Protein AF-A0A967X217-F1 (afdb_monomer_lite)

pLDDT: mean 84.31, std 22.35, range [29.98, 98.12]

Radius of gyration: 24.25 Å; chains: 1; bounding box: 59×50×75 Å

Structure (mmCIF, N/CA/C/O backbone):
data_AF-A0A967X217-F1
#
_entry.id   AF-A0A967X217-F1
#
loop_
_atom_site.group_PDB
_atom_site.id
_atom_site.type_symbol
_atom_site.label_atom_id
_atom_site.label_alt_id
_atom_site.label_comp_id
_atom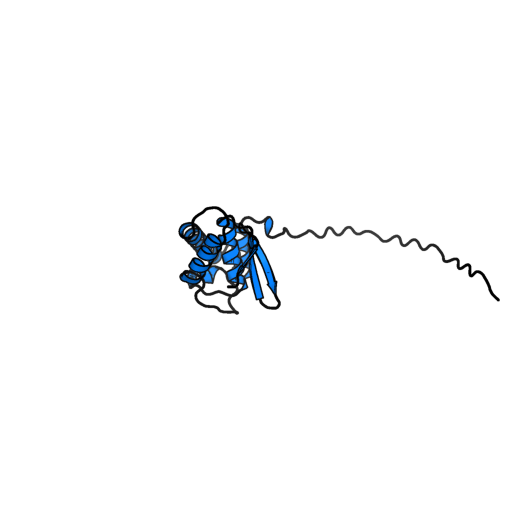_site.label_asym_id
_atom_site.label_entity_id
_atom_site.label_seq_id
_atom_site.pdbx_PDB_ins_code
_atom_site.Cartn_x
_atom_site.Cartn_y
_atom_site.Cartn_z
_atom_site.occupancy
_atom_site.B_iso_or_equiv
_atom_site.auth_seq_id
_atom_site.auth_comp_id
_atom_site.auth_asym_id
_atom_site.auth_atom_id
_atom_site.pdbx_PDB_model_num
ATOM 1 N N . MET A 1 1 ? 34.736 -37.671 60.435 1.00 29.98 1 MET A N 1
ATOM 2 C CA . MET A 1 1 ? 34.176 -37.564 59.064 1.00 29.98 1 MET A CA 1
ATOM 3 C C . MET A 1 1 ? 33.868 -36.092 58.768 1.00 29.98 1 MET A C 1
ATOM 5 O O . MET A 1 1 ? 33.689 -35.357 59.728 1.00 29.98 1 MET A O 1
ATOM 9 N N . PRO A 1 2 ? 34.016 -35.609 57.522 1.00 42.62 2 PRO A N 1
ATOM 10 C CA . PRO A 1 2 ? 35.220 -34.872 57.134 1.00 42.62 2 PRO A CA 1
ATOM 11 C C . PRO A 1 2 ? 35.011 -33.397 56.731 1.00 42.62 2 PRO A C 1
ATOM 13 O O . PRO A 1 2 ? 33.983 -33.007 56.201 1.00 42.62 2 PRO A O 1
ATOM 16 N N . ARG A 1 3 ? 36.091 -32.634 56.951 1.00 35.38 3 ARG A N 1
ATOM 17 C CA . ARG A 1 3 ? 36.774 -31.698 56.034 1.00 35.38 3 ARG A CA 1
ATOM 18 C C . ARG A 1 3 ? 35.948 -30.614 55.328 1.00 35.38 3 ARG A C 1
ATOM 20 O O . ARG A 1 3 ? 35.366 -30.817 54.271 1.00 35.38 3 ARG A O 1
ATOM 27 N N . ARG A 1 4 ? 36.135 -29.396 55.852 1.00 41.19 4 ARG A N 1
ATOM 28 C CA . ARG A 1 4 ? 36.172 -28.137 55.096 1.00 41.19 4 ARG A CA 1
ATOM 29 C C . ARG A 1 4 ? 37.032 -28.322 53.841 1.00 41.19 4 ARG A C 1
ATOM 31 O O . ARG A 1 4 ? 38.214 -28.642 53.959 1.00 41.19 4 ARG A O 1
ATOM 38 N N . CYS A 1 5 ? 36.441 -28.121 52.669 1.00 34.50 5 CYS A N 1
ATOM 39 C CA . CYS A 1 5 ? 37.175 -28.012 51.418 1.00 34.50 5 CYS A CA 1
ATOM 40 C C . CYS A 1 5 ? 37.395 -26.522 51.142 1.00 34.50 5 CYS A C 1
ATOM 42 O O . CYS A 1 5 ? 36.463 -25.795 50.810 1.00 34.50 5 CYS A O 1
ATOM 44 N N . VAL A 1 6 ? 38.627 -26.072 51.372 1.00 41.53 6 VAL A N 1
ATOM 45 C CA . VAL A 1 6 ? 39.167 -24.839 50.802 1.00 41.53 6 VAL A CA 1
ATOM 46 C C . VAL A 1 6 ? 39.629 -25.209 49.400 1.00 41.53 6 VAL A C 1
ATOM 48 O O . VAL A 1 6 ? 40.479 -26.087 49.263 1.00 41.53 6 VAL A O 1
ATOM 51 N N . ILE A 1 7 ? 39.087 -24.553 48.377 1.00 34.50 7 ILE A N 1
ATOM 52 C CA . ILE A 1 7 ? 39.683 -24.552 47.043 1.00 34.50 7 ILE A CA 1
ATOM 53 C C . ILE A 1 7 ? 39.916 -23.099 46.644 1.00 34.50 7 ILE A C 1
ATOM 55 O O . ILE A 1 7 ? 39.000 -22.289 46.537 1.00 34.50 7 ILE A O 1
ATOM 59 N N . LEU A 1 8 ? 41.202 -22.812 46.493 1.00 37.53 8 LEU A N 1
ATOM 60 C CA . LEU A 1 8 ? 41.822 -21.598 46.001 1.00 37.53 8 LEU A CA 1
ATOM 61 C C . LEU A 1 8 ? 41.921 -21.762 44.479 1.00 37.53 8 LEU A C 1
ATOM 63 O O . LEU A 1 8 ? 42.590 -22.696 44.041 1.00 37.53 8 LEU A O 1
ATOM 67 N N . ILE A 1 9 ? 41.281 -20.909 43.671 1.00 34.28 9 ILE A N 1
ATOM 68 C CA . ILE A 1 9 ? 41.579 -20.839 42.230 1.00 34.28 9 ILE A CA 1
ATOM 69 C C . ILE A 1 9 ? 41.739 -19.382 41.797 1.00 34.28 9 ILE A C 1
ATOM 71 O O . ILE A 1 9 ? 40.792 -18.606 41.734 1.00 34.28 9 ILE A O 1
ATOM 75 N N . ALA A 1 10 ? 43.017 -19.084 41.573 1.00 32.59 10 ALA A N 1
ATOM 76 C CA . ALA A 1 10 ? 43.654 -18.155 40.653 1.00 32.59 10 ALA A CA 1
ATOM 77 C C . ALA A 1 10 ? 42.787 -17.143 39.884 1.00 32.59 10 ALA A C 1
ATOM 79 O O . ALA A 1 10 ? 41.963 -17.484 39.038 1.00 32.59 10 ALA A O 1
ATOM 80 N N . SER A 1 11 ? 43.153 -15.878 40.081 1.00 38.25 11 SER A N 1
ATOM 81 C CA . SER A 1 11 ? 42.964 -14.778 39.145 1.00 38.25 11 SER A CA 1
ATOM 82 C C . SER A 1 11 ? 43.492 -15.135 37.751 1.00 38.25 11 SER A C 1
ATOM 84 O O . SER A 1 11 ? 44.675 -15.441 37.598 1.00 38.25 11 SER A O 1
ATOM 86 N N . LEU A 1 12 ? 42.651 -14.993 36.727 1.00 35.88 12 LEU A N 1
ATOM 87 C CA . LEU A 1 12 ? 43.102 -14.790 35.354 1.00 35.88 12 LEU A CA 1
ATOM 88 C C . LEU A 1 12 ? 42.441 -13.514 34.828 1.00 35.88 12 LEU A C 1
ATOM 90 O O . LEU A 1 12 ? 41.236 -13.461 34.592 1.00 35.88 12 LEU A O 1
ATOM 94 N N . ILE A 1 13 ? 43.246 -12.463 34.703 1.00 40.16 13 ILE A N 1
ATOM 95 C CA . ILE A 1 13 ? 42.869 -11.219 34.042 1.00 40.16 13 ILE A CA 1
ATOM 96 C C . ILE A 1 13 ? 42.879 -11.513 32.541 1.00 40.16 13 ILE A C 1
ATOM 98 O O . ILE A 1 13 ? 43.944 -11.653 31.944 1.00 40.16 13 ILE A O 1
ATOM 102 N N . VAL A 1 14 ? 41.702 -11.609 31.929 1.00 41.09 14 VAL A N 1
ATOM 103 C CA . VAL A 1 14 ? 41.573 -11.532 30.472 1.00 41.09 14 VAL A CA 1
ATOM 104 C C . VAL A 1 14 ? 41.383 -10.059 30.127 1.00 41.09 14 VAL A C 1
ATOM 106 O O . VAL A 1 14 ? 40.292 -9.511 30.269 1.00 41.09 14 VAL A O 1
ATOM 109 N N . VAL A 1 15 ? 42.464 -9.402 29.700 1.00 47.31 15 VAL A N 1
ATOM 110 C CA . VAL A 1 15 ? 42.382 -8.111 29.005 1.00 47.31 15 VAL A CA 1
ATOM 111 C C . VAL A 1 15 ? 41.830 -8.398 27.609 1.00 47.31 15 VAL A C 1
ATOM 113 O O . VAL A 1 15 ? 42.570 -8.678 26.670 1.00 47.31 15 VAL A O 1
ATOM 116 N N . GLY A 1 16 ? 40.503 -8.412 27.501 1.00 36.50 16 GLY A N 1
ATOM 117 C CA . GLY A 1 16 ? 39.786 -8.489 26.235 1.00 36.50 16 GLY A CA 1
ATOM 118 C C . GLY A 1 16 ? 39.679 -7.101 25.618 1.00 36.50 16 GLY A C 1
ATOM 119 O O . GLY A 1 16 ? 39.002 -6.227 26.150 1.00 36.50 16 GLY A O 1
ATOM 120 N N . PHE A 1 17 ? 40.377 -6.910 24.505 1.00 38.34 17 PHE A N 1
ATOM 121 C CA . PHE A 1 17 ? 40.345 -5.734 23.642 1.00 38.34 17 PHE A CA 1
ATOM 122 C C . PHE A 1 17 ? 38.889 -5.433 23.222 1.00 38.34 17 PHE A C 1
ATOM 124 O O . PHE A 1 17 ? 38.307 -6.167 22.423 1.00 38.34 17 PHE A O 1
ATOM 131 N N . LEU A 1 18 ? 38.280 -4.373 23.763 1.00 39.66 18 LEU A N 1
ATOM 132 C CA . LEU A 1 18 ? 36.991 -3.865 23.287 1.00 39.66 18 LEU A CA 1
ATOM 133 C C . LEU A 1 18 ? 37.225 -3.137 21.959 1.00 39.66 18 LEU A C 1
ATOM 135 O O . LEU A 1 18 ? 37.435 -1.927 21.918 1.00 39.66 18 LEU A O 1
ATOM 139 N N . ALA A 1 19 ? 37.205 -3.886 20.859 1.00 40.78 19 ALA A N 1
ATOM 140 C CA . ALA A 1 19 ? 36.938 -3.299 19.558 1.00 40.78 19 ALA A CA 1
ATOM 141 C C . ALA A 1 19 ? 35.464 -2.871 19.552 1.00 40.78 19 ALA A C 1
ATOM 143 O O . ALA A 1 19 ? 34.573 -3.685 19.307 1.00 40.78 19 ALA A O 1
ATOM 144 N N . SER A 1 20 ? 35.213 -1.596 19.862 1.00 39.09 20 SER A N 1
ATOM 145 C CA . SER A 1 20 ? 33.939 -0.933 19.580 1.00 39.09 20 SER A CA 1
ATOM 146 C C . SER A 1 20 ? 33.725 -0.933 18.071 1.00 39.09 20 SER A C 1
ATOM 148 O O . SER A 1 20 ? 34.061 0.016 17.369 1.00 39.09 20 SER A O 1
ATOM 150 N N . THR A 1 21 ? 33.181 -2.031 17.561 1.00 39.75 21 THR A N 1
ATOM 151 C CA . THR A 1 21 ? 32.477 -2.015 16.291 1.00 39.75 21 THR A CA 1
ATOM 152 C C . THR A 1 21 ? 31.173 -1.287 16.567 1.00 39.75 21 THR A C 1
ATOM 154 O O . THR A 1 21 ? 30.237 -1.818 17.159 1.00 39.75 21 THR A O 1
ATOM 157 N N . THR A 1 22 ? 31.131 -0.008 16.208 1.00 37.47 22 THR A N 1
ATOM 158 C CA . THR A 1 22 ? 29.860 0.675 16.012 1.00 37.47 22 THR A CA 1
ATOM 159 C C . THR A 1 22 ? 29.156 -0.060 14.879 1.00 37.47 22 THR A C 1
ATOM 161 O O . THR A 1 22 ? 29.425 0.189 13.704 1.00 37.47 22 THR A O 1
ATOM 164 N N . VAL A 1 23 ? 28.296 -1.014 15.230 1.00 39.19 23 VAL A N 1
ATOM 165 C CA . VAL A 1 23 ? 27.229 -1.449 14.338 1.00 39.19 23 VAL A CA 1
ATOM 166 C C . VAL A 1 23 ? 26.429 -0.186 14.057 1.00 39.19 23 VAL A C 1
ATOM 168 O O . VAL A 1 23 ? 25.765 0.349 14.943 1.00 39.19 23 VAL A O 1
ATOM 171 N N . SER A 1 24 ? 26.591 0.357 12.853 1.00 41.03 24 SER A N 1
ATOM 172 C CA . SER A 1 24 ? 25.711 1.399 12.351 1.00 41.03 24 SER A CA 1
ATOM 173 C C . SER A 1 24 ? 24.329 0.764 12.286 1.00 41.03 24 SER A C 1
ATOM 175 O O . SER A 1 24 ? 24.075 -0.096 11.444 1.00 41.03 24 SER A O 1
ATOM 177 N N . ALA A 1 25 ? 23.483 1.095 13.259 1.00 40.53 25 ALA A N 1
ATOM 178 C CA . ALA A 1 25 ? 22.079 0.748 13.212 1.00 40.53 25 ALA A CA 1
ATOM 179 C C . ALA A 1 25 ? 21.524 1.376 11.932 1.00 40.53 25 ALA A C 1
ATOM 181 O O . ALA A 1 25 ? 21.533 2.599 11.787 1.00 40.53 25 ALA A O 1
ATOM 182 N N . SER A 1 26 ? 21.114 0.541 10.978 1.00 43.84 26 SER A N 1
ATOM 183 C CA . SER A 1 26 ? 20.336 1.013 9.841 1.00 43.84 26 SER A CA 1
ATOM 184 C C . SER A 1 26 ? 19.124 1.774 10.387 1.00 43.84 26 SER A C 1
ATOM 186 O O . SER A 1 26 ? 18.529 1.308 11.364 1.00 43.84 26 SER A O 1
ATOM 188 N N . PRO A 1 27 ? 18.770 2.938 9.817 1.00 40.72 27 PRO A N 1
ATOM 189 C CA . PRO A 1 27 ? 17.602 3.679 10.269 1.00 40.72 27 PRO A CA 1
ATOM 190 C C . PRO A 1 27 ? 16.388 2.753 10.228 1.00 40.72 27 PRO A C 1
ATOM 192 O O . PRO A 1 27 ? 16.146 2.068 9.229 1.00 40.72 27 PRO A O 1
ATOM 195 N N . THR A 1 28 ? 15.651 2.688 11.335 1.00 42.22 28 THR A N 1
ATOM 196 C CA . THR A 1 28 ? 14.372 1.984 11.368 1.00 42.22 28 THR A CA 1
ATOM 197 C C . THR A 1 28 ? 13.439 2.613 10.327 1.00 42.22 28 THR A C 1
ATOM 199 O O . THR A 1 28 ? 13.477 3.834 10.171 1.00 42.22 28 THR A O 1
ATOM 202 N N . PRO A 1 29 ? 12.578 1.838 9.636 1.00 51.72 29 PRO A N 1
ATOM 203 C CA . PRO A 1 29 ? 11.649 2.363 8.625 1.00 51.72 29 PRO A CA 1
ATOM 204 C C . PRO A 1 29 ? 10.824 3.575 9.092 1.00 51.72 29 PRO A C 1
ATOM 206 O O . PRO A 1 29 ? 10.425 4.391 8.271 1.00 51.72 29 PRO A O 1
ATOM 209 N N . ALA A 1 30 ? 10.636 3.717 10.409 1.00 48.22 30 ALA A N 1
ATOM 210 C CA . ALA A 1 30 ? 9.942 4.819 11.069 1.00 48.22 30 ALA A CA 1
ATOM 211 C C . ALA A 1 30 ? 10.549 6.224 10.852 1.00 48.22 30 ALA A C 1
ATOM 213 O O . ALA A 1 30 ? 9.830 7.203 11.030 1.00 48.22 30 ALA A O 1
ATOM 214 N N . ASP A 1 31 ? 11.825 6.345 10.460 1.00 56.75 31 ASP A N 1
ATOM 215 C CA . ASP A 1 31 ? 12.480 7.651 10.244 1.00 56.75 31 ASP A CA 1
ATOM 216 C C . ASP A 1 31 ? 12.501 8.095 8.769 1.00 56.75 31 ASP A C 1
ATOM 218 O O . ASP A 1 31 ? 12.923 9.214 8.461 1.00 56.75 31 ASP A O 1
ATOM 222 N N . LYS A 1 32 ? 12.055 7.242 7.837 1.00 64.75 32 LYS A N 1
ATOM 223 C CA . LYS A 1 32 ? 12.067 7.556 6.403 1.00 64.75 32 LYS A CA 1
ATOM 224 C C . LYS A 1 32 ? 10.796 8.289 6.000 1.00 64.75 32 LYS A C 1
ATOM 226 O O . LYS A 1 32 ? 9.687 7.899 6.352 1.00 64.75 32 LYS A O 1
ATOM 231 N N . ASN A 1 33 ? 10.951 9.346 5.204 1.00 84.81 33 ASN A N 1
ATOM 232 C CA . ASN A 1 33 ? 9.805 10.004 4.583 1.00 84.81 33 ASN A CA 1
ATOM 233 C C . ASN A 1 33 ? 9.170 9.030 3.575 1.00 84.81 33 ASN A C 1
ATOM 235 O O . ASN A 1 33 ? 9.873 8.405 2.789 1.00 84.81 33 ASN A O 1
ATOM 239 N N . GLU A 1 34 ? 7.845 8.926 3.560 1.00 90.06 34 GLU A N 1
ATOM 240 C CA . GLU A 1 34 ? 7.049 8.074 2.667 1.00 90.06 34 GLU A CA 1
ATOM 241 C C . GLU A 1 34 ? 7.548 8.008 1.210 1.00 90.06 34 GLU A C 1
ATOM 243 O O . GLU A 1 34 ? 7.580 6.940 0.600 1.00 90.06 34 GLU A O 1
ATOM 248 N N . SER A 1 35 ? 7.963 9.143 0.635 1.00 92.75 35 SER A N 1
ATOM 249 C CA . SER A 1 35 ? 8.472 9.170 -0.745 1.00 92.75 35 SER A CA 1
ATOM 250 C C . SER A 1 35 ? 9.747 8.341 -0.928 1.00 92.75 35 SER A C 1
ATOM 252 O O . SER A 1 35 ? 9.944 7.751 -1.987 1.00 92.75 35 SER A O 1
ATOM 254 N N . GLU A 1 36 ? 10.604 8.295 0.087 1.00 94.31 36 GLU A N 1
ATOM 255 C CA . GLU A 1 36 ? 11.800 7.456 0.112 1.00 94.31 36 GLU A CA 1
ATOM 256 C C . GLU A 1 36 ? 11.413 5.980 0.224 1.00 94.31 36 GLU A C 1
ATOM 258 O O . GLU A 1 36 ? 11.871 5.183 -0.587 1.00 94.31 36 GLU A O 1
ATOM 263 N N . LEU A 1 37 ? 10.478 5.636 1.120 1.00 93.19 37 LEU A N 1
ATOM 264 C CA . LEU A 1 37 ? 9.991 4.260 1.287 1.00 93.19 37 LEU A CA 1
ATOM 265 C C . LEU A 1 37 ? 9.409 3.678 -0.006 1.00 93.19 37 LEU A C 1
ATOM 267 O O . LEU A 1 37 ? 9.727 2.546 -0.366 1.00 93.19 37 LEU A O 1
ATOM 271 N N . ILE A 1 38 ? 8.596 4.447 -0.740 1.00 95.56 38 ILE A N 1
ATOM 272 C CA . ILE A 1 38 ? 8.047 3.983 -2.024 1.00 95.56 38 ILE A CA 1
ATOM 273 C C . ILE A 1 38 ? 9.182 3.734 -3.025 1.00 95.56 38 ILE A C 1
ATOM 275 O O . ILE A 1 38 ? 9.189 2.707 -3.699 1.00 95.56 38 ILE A O 1
ATOM 279 N N . ARG A 1 39 ? 10.153 4.650 -3.129 1.00 96.62 39 ARG A N 1
ATOM 280 C CA . ARG A 1 39 ? 11.279 4.493 -4.064 1.00 96.62 39 ARG A CA 1
ATOM 281 C C . ARG A 1 39 ? 12.139 3.288 -3.715 1.00 96.62 39 ARG A C 1
ATOM 283 O O . ARG A 1 39 ? 12.501 2.536 -4.611 1.00 96.62 39 ARG A O 1
ATOM 290 N N . GLU A 1 40 ? 12.436 3.091 -2.439 1.00 95.62 40 GLU A N 1
ATOM 291 C CA . GLU A 1 40 ? 13.197 1.937 -1.971 1.00 95.62 40 GLU A CA 1
ATOM 292 C C . GLU A 1 40 ? 12.472 0.623 -2.240 1.00 95.62 40 GLU A C 1
ATOM 294 O O . GLU A 1 40 ? 13.111 -0.322 -2.688 1.00 95.62 40 GLU A O 1
ATOM 299 N N . ALA A 1 41 ? 11.154 0.569 -2.037 1.00 94.88 41 ALA A N 1
ATOM 300 C CA . ALA A 1 41 ? 10.366 -0.619 -2.347 1.00 94.88 41 ALA A CA 1
ATOM 301 C C . ALA A 1 41 ? 10.417 -0.969 -3.842 1.00 94.88 41 ALA A C 1
ATOM 303 O O . ALA A 1 41 ? 10.621 -2.128 -4.194 1.00 94.88 41 ALA A O 1
ATOM 304 N N . LEU A 1 42 ? 10.305 0.033 -4.719 1.00 96.44 42 LEU A N 1
ATOM 305 C CA . LEU A 1 42 ? 10.410 -0.162 -6.169 1.00 96.44 42 LEU A CA 1
ATOM 306 C C . LEU A 1 42 ? 11.825 -0.587 -6.597 1.00 96.44 42 LEU A C 1
ATOM 308 O O . LEU A 1 42 ? 11.996 -1.436 -7.469 1.00 96.44 42 LEU A O 1
ATOM 312 N N . ILE A 1 43 ? 12.864 -0.022 -5.977 1.00 96.75 43 ILE A N 1
ATOM 313 C CA . ILE A 1 43 ? 14.251 -0.443 -6.225 1.00 96.75 43 ILE A CA 1
ATOM 314 C C . ILE A 1 43 ? 14.464 -1.883 -5.739 1.00 96.75 43 ILE A C 1
ATOM 316 O O . ILE A 1 43 ? 15.082 -2.684 -6.438 1.00 96.75 43 ILE A O 1
ATOM 320 N N . ALA A 1 44 ? 13.923 -2.235 -4.570 1.00 94.19 44 ALA A N 1
ATOM 321 C CA . ALA A 1 44 ? 14.013 -3.578 -4.004 1.00 94.19 44 ALA A CA 1
ATOM 322 C C . ALA A 1 44 ? 13.293 -4.630 -4.862 1.00 94.19 44 ALA A C 1
ATOM 324 O O . ALA A 1 44 ? 13.778 -5.756 -4.947 1.00 94.19 44 ALA A O 1
ATOM 325 N N . SER A 1 45 ? 12.216 -4.258 -5.565 1.00 91.94 45 SER A N 1
ATOM 326 C CA . SER A 1 45 ? 11.552 -5.114 -6.561 1.00 91.94 45 SER A CA 1
ATOM 327 C C . SER A 1 45 ? 12.287 -5.168 -7.913 1.00 91.94 45 SER A C 1
ATOM 329 O O . SER A 1 45 ? 11.755 -5.672 -8.901 1.00 91.94 45 SER A O 1
ATOM 331 N N . GLY A 1 46 ? 13.511 -4.631 -7.991 1.00 94.50 46 GLY A N 1
ATOM 332 C CA . GLY A 1 46 ? 14.396 -4.742 -9.151 1.00 94.50 46 GLY A CA 1
ATOM 333 C C . GLY A 1 46 ? 14.350 -3.570 -10.134 1.00 94.50 46 GLY A C 1
ATOM 334 O O . GLY A 1 46 ? 14.886 -3.698 -11.237 1.00 94.50 46 GLY A O 1
ATOM 335 N N . MET A 1 47 ? 13.732 -2.434 -9.788 1.00 94.88 47 MET A N 1
ATOM 336 C CA . MET A 1 47 ? 13.788 -1.244 -10.647 1.00 94.88 47 MET A CA 1
ATOM 337 C C . MET A 1 47 ? 15.130 -0.517 -10.536 1.00 94.88 47 MET A C 1
ATOM 339 O O . MET A 1 47 ? 15.690 -0.349 -9.455 1.00 94.88 47 MET A O 1
ATOM 343 N N . GLU A 1 48 ? 15.628 -0.025 -11.670 1.00 96.69 48 GLU A N 1
ATOM 344 C CA . GLU A 1 48 ? 16.909 0.672 -11.720 1.00 96.69 48 GLU A CA 1
ATOM 345 C C . GLU A 1 48 ? 16.807 2.091 -11.124 1.00 96.69 48 GLU A C 1
ATOM 347 O O . GLU A 1 48 ? 15.954 2.881 -11.563 1.00 96.69 48 GLU A O 1
ATOM 352 N N . PRO A 1 49 ? 17.668 2.448 -10.148 1.00 97.00 49 PRO A N 1
ATOM 353 C CA . PRO A 1 49 ? 17.707 3.787 -9.571 1.00 97.00 49 PRO A CA 1
ATOM 354 C C . PRO A 1 49 ? 17.919 4.876 -10.629 1.00 97.00 49 PRO A C 1
ATOM 356 O O . PRO A 1 49 ? 18.808 4.781 -11.468 1.00 97.00 49 PRO A O 1
ATOM 359 N N . GLY A 1 50 ? 17.113 5.938 -10.570 1.00 95.56 50 GLY A N 1
ATOM 360 C CA . GLY A 1 50 ? 17.215 7.076 -11.491 1.00 95.56 50 GLY A CA 1
ATOM 361 C C . GLY A 1 50 ? 16.652 6.833 -12.896 1.00 95.56 50 GLY A C 1
ATOM 362 O O . GLY A 1 50 ? 16.735 7.731 -13.728 1.00 95.56 50 GLY A O 1
ATOM 363 N N . SER A 1 51 ? 16.066 5.662 -13.168 1.00 97.69 51 SER A N 1
ATOM 364 C CA . SER A 1 51 ? 15.410 5.391 -14.451 1.00 97.69 51 SER A CA 1
ATOM 365 C C . SER A 1 51 ? 14.065 6.117 -14.588 1.00 97.69 51 SER A C 1
ATOM 367 O O . SER A 1 51 ? 13.316 6.261 -13.619 1.00 97.69 51 SER A O 1
ATOM 369 N N . ASP A 1 52 ? 13.699 6.492 -15.819 1.00 97.69 52 ASP A N 1
ATOM 370 C CA . ASP A 1 52 ? 12.370 7.052 -16.125 1.00 97.69 52 ASP A CA 1
ATOM 371 C C . ASP A 1 52 ? 11.242 6.086 -15.736 1.00 97.69 52 ASP A C 1
ATOM 373 O O . ASP A 1 52 ? 10.163 6.499 -15.309 1.00 97.69 52 ASP A O 1
ATOM 377 N N . LYS A 1 53 ? 11.512 4.778 -15.843 1.00 96.19 53 LYS A N 1
ATOM 378 C CA . LYS A 1 53 ? 10.590 3.722 -15.429 1.00 96.19 53 LYS A CA 1
ATOM 379 C C . LYS A 1 53 ? 10.299 3.815 -13.929 1.00 96.19 53 LYS A C 1
ATOM 381 O O . LYS A 1 53 ? 9.130 3.882 -13.558 1.00 96.19 53 LYS A O 1
ATOM 386 N N . LEU A 1 54 ? 11.331 3.884 -13.084 1.00 97.31 54 LEU A N 1
ATOM 387 C CA . LEU A 1 54 ? 11.170 4.060 -11.635 1.00 97.31 54 LEU A CA 1
ATOM 388 C C . LEU A 1 54 ? 10.293 5.279 -11.316 1.00 97.31 54 LEU A C 1
ATOM 390 O O . LEU A 1 54 ? 9.397 5.188 -10.479 1.00 97.31 54 LEU A O 1
ATOM 394 N N . GLU A 1 55 ? 10.528 6.408 -11.991 1.00 97.62 55 GLU A N 1
ATOM 395 C CA . GLU A 1 55 ? 9.755 7.629 -11.750 1.00 97.62 55 GLU A CA 1
ATOM 396 C C . GLU A 1 55 ? 8.285 7.479 -12.156 1.00 97.62 55 GLU A C 1
ATOM 398 O O . GLU A 1 55 ? 7.395 7.896 -11.412 1.00 97.62 55 GLU A O 1
ATOM 403 N N . ALA A 1 56 ? 8.010 6.832 -13.291 1.00 97.56 56 ALA A N 1
ATOM 404 C CA . ALA A 1 56 ? 6.647 6.560 -13.735 1.00 97.56 56 ALA A CA 1
ATOM 405 C C . ALA A 1 56 ? 5.880 5.678 -12.731 1.00 97.56 56 ALA A C 1
ATOM 407 O O . ALA A 1 56 ? 4.752 6.013 -12.356 1.00 97.56 56 ALA A O 1
ATOM 408 N N . HIS A 1 57 ? 6.501 4.601 -12.237 1.00 97.56 57 HIS A N 1
ATOM 409 C CA . HIS A 1 57 ? 5.893 3.725 -11.229 1.00 97.56 57 HIS A CA 1
ATOM 410 C C . HIS A 1 57 ? 5.709 4.436 -9.881 1.00 97.56 57 HIS A C 1
ATOM 412 O O . HIS A 1 57 ? 4.651 4.324 -9.261 1.00 97.56 57 HIS A O 1
ATOM 418 N N . PHE A 1 58 ? 6.694 5.229 -9.449 1.00 97.75 58 PHE A N 1
ATOM 419 C CA . PHE A 1 58 ? 6.585 6.055 -8.246 1.00 97.75 58 PHE A CA 1
ATOM 420 C C . PHE A 1 58 ? 5.398 7.024 -8.332 1.00 97.75 58 PHE A C 1
ATOM 422 O O . PHE A 1 58 ? 4.599 7.117 -7.395 1.00 97.75 58 PHE A O 1
ATOM 429 N N . MET A 1 59 ? 5.235 7.706 -9.470 1.00 97.75 59 MET A N 1
ATOM 430 C CA . MET A 1 59 ? 4.087 8.579 -9.715 1.00 97.75 59 MET A CA 1
ATOM 431 C C . MET A 1 59 ? 2.768 7.804 -9.690 1.00 97.75 59 MET A C 1
ATOM 433 O O . MET A 1 59 ? 1.830 8.244 -9.025 1.00 97.75 59 MET A O 1
ATOM 437 N N . ALA A 1 60 ? 2.690 6.639 -10.341 1.00 97.88 60 ALA A N 1
ATOM 438 C CA . ALA A 1 60 ? 1.485 5.807 -10.345 1.00 97.88 60 ALA A CA 1
ATOM 439 C C . ALA A 1 60 ? 1.057 5.398 -8.924 1.00 97.88 60 ALA A C 1
ATOM 441 O O . ALA A 1 60 ? -0.109 5.568 -8.556 1.00 97.88 60 ALA A O 1
ATOM 442 N N . VAL A 1 61 ? 2.008 4.945 -8.097 1.00 98.06 61 VAL A N 1
ATOM 443 C CA . VAL A 1 61 ? 1.757 4.620 -6.685 1.00 98.06 61 VAL A CA 1
ATOM 444 C C . VAL A 1 61 ? 1.256 5.852 -5.936 1.00 98.06 61 VAL A C 1
ATOM 446 O O . VAL A 1 61 ? 0.223 5.787 -5.271 1.00 98.06 61 VAL A O 1
ATOM 449 N N . ARG A 1 62 ? 1.926 7.002 -6.077 1.00 97.62 62 ARG A N 1
ATOM 450 C CA . ARG A 1 62 ? 1.509 8.238 -5.400 1.00 97.62 62 ARG A CA 1
ATOM 451 C C . ARG A 1 62 ? 0.101 8.683 -5.779 1.00 97.62 62 ARG A C 1
ATOM 453 O O . ARG A 1 62 ? -0.678 9.001 -4.882 1.00 97.62 62 ARG A O 1
ATOM 460 N N . TYR A 1 63 ? -0.242 8.660 -7.066 1.00 97.56 63 TYR A N 1
ATOM 461 C CA . TYR A 1 63 ? -1.589 8.995 -7.530 1.00 97.56 63 TYR A CA 1
ATOM 462 C C . TYR A 1 63 ? -2.645 8.050 -6.950 1.00 97.56 63 TYR A C 1
ATOM 464 O O . TYR A 1 63 ? -3.730 8.495 -6.569 1.00 97.56 63 TYR A O 1
ATOM 472 N N . ALA A 1 64 ? -2.334 6.757 -6.844 1.00 98.06 64 ALA A N 1
ATOM 473 C CA . ALA A 1 64 ? -3.232 5.785 -6.237 1.00 98.06 64 ALA A CA 1
ATOM 474 C C . ALA A 1 64 ? -3.437 6.043 -4.732 1.00 98.06 64 ALA A C 1
ATOM 476 O O . ALA A 1 64 ? -4.571 5.997 -4.247 1.00 98.06 64 ALA A O 1
ATOM 477 N N . LEU A 1 65 ? -2.368 6.383 -4.003 1.00 97.81 65 LEU A N 1
ATOM 478 C CA . LEU A 1 65 ? -2.455 6.769 -2.591 1.00 97.81 65 LEU A CA 1
ATOM 479 C C . LEU A 1 65 ? -3.280 8.056 -2.406 1.00 97.81 65 LEU A C 1
ATOM 481 O O . LEU A 1 65 ? -4.121 8.115 -1.507 1.00 97.81 65 LEU A O 1
ATOM 485 N N . ASP A 1 66 ? -3.098 9.065 -3.264 1.00 97.06 66 ASP A N 1
ATOM 486 C CA . ASP A 1 66 ? -3.877 10.313 -3.230 1.00 97.06 66 ASP A CA 1
ATOM 487 C C . ASP A 1 66 ? -5.378 10.060 -3.487 1.00 97.06 66 ASP A C 1
ATOM 489 O O . ASP A 1 66 ? -6.231 10.556 -2.739 1.00 97.06 66 ASP A O 1
ATOM 493 N N . ASP A 1 67 ? -5.720 9.239 -4.491 1.00 97.69 67 ASP A N 1
ATOM 494 C CA . ASP A 1 67 ? -7.109 8.837 -4.774 1.00 97.69 67 ASP A CA 1
ATOM 495 C C . ASP A 1 67 ? -7.740 8.126 -3.568 1.00 97.69 67 ASP A C 1
ATOM 497 O O . ASP A 1 67 ? -8.880 8.420 -3.190 1.00 97.69 67 ASP A O 1
ATOM 501 N N . LEU A 1 68 ? -7.001 7.229 -2.909 1.00 97.56 68 LEU A N 1
ATOM 502 C CA . LEU A 1 68 ? -7.496 6.537 -1.722 1.00 97.56 68 LEU A CA 1
ATOM 503 C C . LEU A 1 68 ? -7.741 7.480 -0.547 1.00 97.56 68 LEU A C 1
ATOM 505 O O . LEU A 1 68 ? -8.800 7.386 0.087 1.00 97.56 68 LEU A O 1
ATOM 509 N N . VAL A 1 69 ? -6.809 8.397 -0.270 1.00 97.25 69 VAL A N 1
ATOM 510 C CA . VAL A 1 69 ? -6.980 9.398 0.792 1.00 97.25 69 VAL A CA 1
ATOM 511 C C . VAL A 1 69 ? -8.243 10.216 0.539 1.00 97.25 69 VAL A C 1
ATOM 513 O O . VAL A 1 69 ? -9.064 10.373 1.449 1.00 97.25 69 VAL A O 1
ATOM 516 N N . TRP A 1 70 ? -8.458 10.655 -0.705 1.00 97.56 70 TRP A N 1
ATOM 517 C CA . TRP A 1 70 ? -9.666 11.378 -1.100 1.00 97.56 70 TRP A CA 1
ATOM 518 C C . TRP A 1 70 ? -10.943 10.542 -0.893 1.00 97.56 70 TRP A C 1
ATOM 520 O O . TRP A 1 70 ? -11.909 11.016 -0.289 1.00 97.56 70 TRP A O 1
ATOM 530 N N . ARG A 1 71 ? -10.958 9.269 -1.319 1.00 97.31 71 ARG A N 1
ATOM 531 C CA . ARG A 1 71 ? -12.139 8.387 -1.186 1.00 97.31 71 ARG A CA 1
ATOM 532 C C . ARG A 1 71 ? -12.479 8.055 0.258 1.00 97.31 71 ARG A C 1
ATOM 534 O O . ARG A 1 71 ? -13.661 7.969 0.620 1.00 97.31 71 ARG A O 1
ATOM 541 N N . VAL A 1 72 ? -11.467 7.787 1.077 1.00 97.31 72 VAL A N 1
ATOM 542 C CA . VAL A 1 72 ? -11.662 7.403 2.478 1.00 97.31 72 VAL A CA 1
ATOM 543 C C . VAL A 1 72 ? -12.003 8.628 3.319 1.00 97.31 72 VAL A C 1
ATOM 545 O O . VAL A 1 72 ? -12.941 8.554 4.124 1.00 97.31 72 VAL A O 1
ATOM 548 N N . GLY A 1 73 ? -11.346 9.755 3.052 1.00 94.38 73 GLY A N 1
ATOM 549 C CA . GLY A 1 73 ? -11.479 11.000 3.794 1.00 94.38 73 GLY A CA 1
ATOM 550 C C . GLY A 1 73 ? -10.651 11.002 5.081 1.00 94.38 73 GLY A C 1
ATOM 551 O O . GLY A 1 73 ? -10.435 9.967 5.727 1.00 94.38 73 GLY A O 1
ATOM 552 N N . THR A 1 74 ? -10.206 12.190 5.479 1.00 91.44 74 THR A N 1
ATOM 553 C CA . THR A 1 74 ? -9.445 12.413 6.713 1.00 91.44 74 THR A CA 1
ATOM 554 C C . THR A 1 74 ? -10.361 12.405 7.942 1.00 91.44 74 THR A C 1
ATOM 556 O O . THR A 1 74 ? -11.583 12.538 7.845 1.00 91.44 74 THR A O 1
ATOM 559 N N . GLY A 1 75 ? -9.790 12.175 9.124 1.00 93.12 75 GLY A N 1
ATOM 560 C CA . GLY A 1 75 ? -10.541 12.151 10.378 1.00 93.12 75 GLY A CA 1
ATOM 561 C C . GLY A 1 75 ? -9.865 11.307 11.449 1.00 93.12 75 GLY A C 1
ATOM 562 O O . GLY A 1 75 ? -8.731 10.870 11.291 1.00 93.12 75 GLY A O 1
ATOM 563 N N . LYS A 1 76 ? -10.581 11.048 12.548 1.00 95.50 76 LYS A N 1
ATOM 564 C CA . LYS A 1 76 ? -10.053 10.244 13.661 1.00 95.50 76 LYS A CA 1
ATOM 565 C C . LYS A 1 76 ? -9.890 8.762 13.272 1.00 95.50 76 LYS A C 1
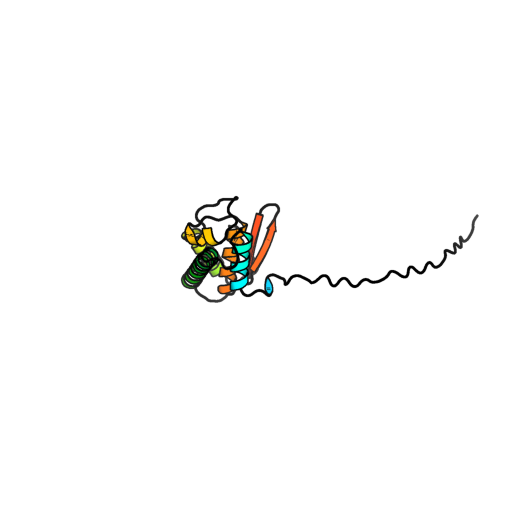ATOM 567 O O . LYS A 1 76 ? -10.771 8.235 12.580 1.00 95.50 76 LYS A O 1
ATOM 572 N N . PRO A 1 77 ? -8.843 8.062 13.733 1.00 96.00 77 PRO A N 1
ATOM 573 C CA . PRO A 1 77 ? -8.685 6.617 13.551 1.00 96.00 77 PRO A CA 1
ATOM 574 C C . PRO A 1 77 ? -9.809 5.856 14.257 1.00 96.00 77 PRO A C 1
ATOM 576 O O . PRO A 1 77 ? -9.913 5.831 15.480 1.00 96.00 77 PRO A O 1
ATOM 579 N N . THR A 1 78 ? -10.727 5.286 13.486 1.00 97.12 78 THR A N 1
ATOM 580 C CA . THR A 1 78 ? -11.875 4.535 14.013 1.00 97.12 78 THR A CA 1
ATOM 581 C C . THR A 1 78 ? -12.026 3.249 13.228 1.00 97.12 78 THR A C 1
ATOM 583 O O . THR A 1 78 ? -11.720 3.224 12.034 1.00 97.12 78 THR A O 1
ATOM 586 N N . TYR A 1 79 ? -12.600 2.223 13.858 1.00 96.81 79 TYR A N 1
ATOM 587 C CA . TYR A 1 79 ? -12.922 0.961 13.192 1.00 96.81 79 TYR A CA 1
ATOM 588 C C . TYR A 1 79 ? -13.691 1.172 11.878 1.00 96.81 79 TYR A C 1
ATOM 590 O O . TYR A 1 79 ? -13.346 0.613 10.843 1.00 96.81 79 TYR A O 1
ATOM 598 N N . ARG A 1 80 ? -14.695 2.063 11.870 1.00 96.88 80 ARG A N 1
ATOM 599 C CA . ARG A 1 80 ? -15.485 2.360 10.664 1.00 96.88 80 ARG A CA 1
ATOM 600 C C . ARG A 1 80 ? -14.630 2.914 9.518 1.00 96.88 80 ARG A C 1
ATOM 602 O O . ARG A 1 80 ? -14.909 2.601 8.362 1.00 96.88 80 ARG A O 1
ATOM 609 N N . ARG A 1 81 ? -13.621 3.744 9.813 1.00 97.06 81 ARG A N 1
ATOM 610 C CA . ARG A 1 81 ? -12.700 4.271 8.790 1.00 97.06 81 ARG A CA 1
ATOM 611 C C . ARG A 1 81 ? -11.706 3.210 8.326 1.00 97.06 81 ARG A C 1
ATOM 613 O O . ARG A 1 81 ? -11.524 3.105 7.120 1.00 97.06 81 ARG A O 1
ATOM 620 N N . ALA A 1 82 ? -11.161 2.396 9.231 1.00 97.25 82 ALA A N 1
ATOM 621 C CA . ALA A 1 82 ? -10.317 1.254 8.868 1.00 97.25 82 ALA A CA 1
ATOM 622 C C . ALA A 1 82 ? -11.072 0.282 7.941 1.00 97.25 82 ALA A C 1
ATOM 624 O O . ALA A 1 82 ? -10.610 -0.041 6.850 1.00 97.25 82 ALA A O 1
ATOM 625 N N . TYR A 1 83 ? -12.312 -0.064 8.299 1.00 97.31 83 TYR A N 1
ATOM 626 C CA . TYR A 1 83 ? -13.189 -0.893 7.475 1.00 97.31 83 TYR A CA 1
ATOM 627 C C . TYR A 1 83 ? -13.517 -0.249 6.119 1.00 97.31 83 TYR A C 1
ATOM 629 O O . TYR A 1 83 ? -13.542 -0.926 5.090 1.00 97.31 83 TYR A O 1
ATOM 637 N N . LYS A 1 84 ? -13.759 1.071 6.085 1.00 97.94 84 LYS A N 1
ATOM 638 C CA . LYS A 1 84 ? -13.963 1.807 4.827 1.00 97.94 84 LYS A CA 1
ATOM 639 C C . LYS A 1 84 ? -12.718 1.733 3.940 1.00 97.94 84 LYS A C 1
ATOM 641 O O . LYS A 1 84 ? -12.872 1.455 2.755 1.00 97.94 84 LYS A O 1
ATOM 646 N N . LEU A 1 85 ? -11.529 1.969 4.496 1.00 98.06 85 LEU A N 1
ATOM 647 C CA . LEU A 1 85 ? -10.256 1.888 3.779 1.00 98.06 85 LEU A CA 1
ATOM 648 C C . LEU A 1 85 ? -10.055 0.497 3.175 1.00 98.06 85 LEU A C 1
ATOM 650 O O . LEU A 1 85 ? -9.946 0.386 1.955 1.00 98.06 85 LEU A O 1
ATOM 654 N N . HIS A 1 86 ? -10.149 -0.548 4.000 1.00 97.94 86 HIS A N 1
ATOM 655 C CA . HIS A 1 86 ? -10.069 -1.941 3.562 1.00 97.94 86 HIS A CA 1
ATOM 656 C C . HIS A 1 86 ? -11.038 -2.235 2.405 1.00 97.94 86 HIS A C 1
ATOM 658 O O . HIS A 1 86 ? -10.650 -2.731 1.348 1.00 97.94 86 HIS A O 1
ATOM 664 N N . ARG A 1 87 ? -12.312 -1.838 2.540 1.00 98.12 87 ARG A N 1
ATOM 665 C CA . ARG A 1 87 ? -13.305 -2.031 1.472 1.00 98.12 87 ARG A CA 1
ATOM 666 C C . ARG A 1 87 ? -12.967 -1.296 0.178 1.00 98.12 87 ARG A C 1
ATOM 668 O O . ARG A 1 87 ? -13.261 -1.821 -0.895 1.00 98.12 87 ARG A O 1
ATOM 675 N N . VAL A 1 88 ? -12.440 -0.073 0.251 1.00 98.06 88 VAL A N 1
ATOM 676 C CA . VAL A 1 88 ? -12.072 0.691 -0.950 1.00 98.06 88 VAL A CA 1
ATOM 677 C C . VAL A 1 88 ? -10.867 0.049 -1.635 1.00 98.06 88 VAL A C 1
ATOM 679 O O . VAL A 1 88 ? -10.912 -0.102 -2.855 1.00 98.06 88 VAL A O 1
ATOM 682 N N . LEU A 1 89 ? -9.862 -0.383 -0.867 1.00 98.00 89 LEU A N 1
ATOM 683 C CA . LEU A 1 89 ? -8.688 -1.096 -1.371 1.00 98.00 89 LEU A CA 1
ATOM 684 C C . LEU A 1 89 ? -9.086 -2.362 -2.136 1.00 98.00 89 LEU A C 1
ATOM 686 O O . LEU A 1 89 ? -8.860 -2.420 -3.340 1.00 98.00 89 LEU A O 1
ATOM 690 N N . HIS A 1 90 ? -9.808 -3.304 -1.522 1.00 97.19 90 HIS A N 1
ATOM 691 C CA . HIS A 1 90 ? -10.251 -4.525 -2.222 1.00 97.19 90 HIS A CA 1
ATOM 692 C C . HIS A 1 90 ? -11.181 -4.248 -3.406 1.00 97.19 90 HIS A C 1
ATOM 694 O O . HIS A 1 90 ? -11.144 -4.908 -4.447 1.00 97.19 90 HIS A O 1
ATOM 700 N N . ARG A 1 91 ? -12.027 -3.218 -3.307 1.00 97.25 91 ARG A N 1
ATOM 701 C CA . ARG A 1 91 ? -12.925 -2.881 -4.413 1.00 97.25 91 ARG A CA 1
ATOM 702 C C . ARG A 1 91 ? -12.212 -2.210 -5.585 1.00 97.25 91 ARG A C 1
ATOM 704 O O . ARG A 1 91 ? -12.779 -2.235 -6.679 1.00 97.25 91 ARG A O 1
ATOM 711 N N . ARG A 1 92 ? -11.039 -1.597 -5.420 1.00 97.12 92 ARG A N 1
ATOM 712 C CA . ARG A 1 92 ? -10.407 -0.797 -6.489 1.00 97.12 92 ARG A CA 1
ATOM 713 C C . ARG A 1 92 ? -9.002 -1.240 -6.865 1.00 97.12 92 ARG A C 1
ATOM 715 O O . ARG A 1 92 ? -8.728 -1.252 -8.054 1.00 97.12 92 ARG A O 1
ATOM 722 N N . TYR A 1 93 ? -8.195 -1.638 -5.894 1.00 97.75 93 TYR A N 1
ATOM 723 C CA . TYR A 1 93 ? -6.759 -1.842 -6.049 1.00 97.75 93 TYR A CA 1
ATOM 724 C C . TYR A 1 93 ? -6.327 -3.289 -5.821 1.00 97.75 93 TYR A C 1
ATOM 726 O O . TYR A 1 93 ? -5.491 -3.774 -6.554 1.00 97.75 93 TYR A O 1
ATOM 734 N N . PHE A 1 94 ? -6.911 -4.028 -4.878 1.00 97.38 94 PHE A N 1
ATOM 735 C CA . PHE A 1 94 ? -6.537 -5.434 -4.666 1.00 97.38 94 PHE A CA 1
ATOM 736 C C . PHE A 1 94 ? -7.456 -6.351 -5.479 1.00 97.38 94 PHE A C 1
ATOM 738 O O . PHE A 1 94 ? -8.556 -6.694 -5.042 1.00 97.38 94 PHE A O 1
ATOM 745 N N . LYS A 1 95 ? -7.041 -6.670 -6.711 1.00 97.81 95 LYS A N 1
ATOM 746 C CA . LYS A 1 95 ? -7.842 -7.390 -7.717 1.00 97.81 95 LYS A CA 1
ATOM 747 C C . LYS A 1 95 ? -7.410 -8.824 -7.931 1.00 97.81 95 LYS A C 1
ATOM 749 O O . LYS A 1 95 ? -8.264 -9.709 -7.978 1.00 97.81 95 LYS A O 1
ATOM 754 N N . HIS A 1 96 ? -6.110 -9.029 -8.072 1.00 97.12 96 HIS A N 1
ATOM 755 C CA . HIS A 1 96 ? -5.543 -10.300 -8.484 1.00 97.12 96 HIS A CA 1
ATOM 756 C C . HIS A 1 96 ? -4.419 -10.663 -7.528 1.00 97.12 96 HIS A C 1
ATOM 758 O O . HIS A 1 96 ? -3.389 -10.002 -7.502 1.00 97.12 96 HIS A O 1
ATOM 764 N N . TYR A 1 97 ? -4.635 -11.692 -6.715 1.00 96.25 97 TYR A N 1
ATOM 765 C CA . TYR A 1 97 ? -3.572 -12.190 -5.860 1.00 96.25 97 TYR A CA 1
ATOM 766 C C . TYR A 1 97 ? -2.593 -13.025 -6.694 1.00 96.25 97 TYR A C 1
ATOM 768 O O . TYR A 1 97 ? -3.008 -13.999 -7.324 1.00 96.25 97 TYR A O 1
ATOM 776 N N . ASP A 1 98 ? -1.312 -12.665 -6.668 1.00 96.00 98 ASP A N 1
ATOM 777 C CA . ASP A 1 98 ? -0.215 -13.412 -7.281 1.00 96.00 98 ASP A CA 1
ATOM 778 C C . ASP A 1 98 ? 0.983 -13.431 -6.331 1.00 96.00 98 ASP A C 1
ATOM 780 O O . ASP A 1 98 ? 1.659 -12.425 -6.138 1.00 96.00 98 ASP A O 1
ATOM 784 N N . ILE A 1 99 ? 1.271 -14.602 -5.760 1.00 93.88 99 ILE A N 1
ATOM 785 C CA . ILE A 1 99 ? 2.350 -14.786 -4.783 1.00 93.88 99 ILE A CA 1
ATOM 786 C C . ILE A 1 99 ? 3.735 -14.401 -5.323 1.00 93.88 99 ILE A C 1
ATOM 788 O O . ILE A 1 99 ? 4.618 -14.065 -4.537 1.00 93.88 99 ILE A O 1
ATOM 792 N N . THR A 1 100 ? 3.925 -14.441 -6.644 1.00 92.75 100 THR A N 1
ATOM 793 C CA . THR A 1 100 ? 5.212 -14.172 -7.295 1.00 92.75 100 THR A CA 1
ATOM 794 C C . THR A 1 100 ? 5.474 -12.687 -7.542 1.00 92.75 100 THR A C 1
ATOM 796 O O . THR A 1 100 ? 6.595 -12.329 -7.892 1.00 92.75 100 THR A O 1
ATOM 799 N N . VAL A 1 101 ? 4.469 -11.826 -7.343 1.00 89.06 101 VAL A N 1
ATOM 800 C CA . VAL A 1 101 ? 4.561 -10.381 -7.585 1.00 89.06 101 VAL A CA 1
ATOM 801 C C . VAL A 1 101 ? 4.847 -9.640 -6.282 1.00 89.06 101 VAL A C 1
ATOM 803 O O . VAL A 1 101 ? 3.979 -9.531 -5.421 1.00 89.06 101 VAL A O 1
ATOM 806 N N . ASP A 1 102 ? 6.051 -9.089 -6.152 1.00 83.75 102 ASP A N 1
ATOM 807 C CA . ASP A 1 102 ? 6.520 -8.306 -4.999 1.00 83.75 102 ASP A CA 1
ATOM 808 C C . ASP A 1 102 ? 6.602 -6.787 -5.262 1.00 83.75 102 ASP A C 1
ATOM 810 O O . ASP A 1 102 ? 6.906 -6.010 -4.357 1.00 83.75 102 ASP A O 1
ATOM 814 N N . ASP A 1 103 ? 6.261 -6.344 -6.474 1.00 91.81 103 ASP A N 1
ATOM 815 C CA . ASP A 1 103 ? 6.263 -4.940 -6.889 1.00 91.81 103 ASP A CA 1
ATOM 816 C C . ASP A 1 103 ? 4.956 -4.217 -6.509 1.00 91.81 103 ASP A C 1
ATOM 818 O O . ASP A 1 103 ? 3.868 -4.512 -7.013 1.00 91.81 103 ASP A O 1
ATOM 822 N N . VAL A 1 104 ? 5.076 -3.201 -5.649 1.00 95.19 104 VAL A N 1
ATOM 823 C CA . VAL A 1 104 ? 3.955 -2.380 -5.165 1.00 95.19 104 VAL A CA 1
ATOM 824 C C . VAL A 1 104 ? 3.271 -1.559 -6.267 1.00 95.19 104 VAL A C 1
ATOM 826 O O . VAL A 1 104 ? 2.098 -1.208 -6.137 1.00 95.19 104 VAL A O 1
ATOM 829 N N . SER A 1 105 ? 3.956 -1.252 -7.372 1.00 96.62 105 SER A N 1
ATOM 830 C CA . SER A 1 105 ? 3.373 -0.475 -8.472 1.00 96.62 105 SER A CA 1
ATOM 831 C C . SER A 1 105 ? 2.303 -1.243 -9.246 1.00 96.62 105 SER A C 1
ATOM 833 O O . SER A 1 105 ? 1.351 -0.633 -9.738 1.00 96.62 105 SER A O 1
ATOM 835 N N . ARG A 1 106 ? 2.379 -2.579 -9.268 1.00 97.25 106 ARG A N 1
ATOM 836 C CA . ARG A 1 106 ? 1.404 -3.450 -9.947 1.00 97.25 106 ARG A CA 1
ATOM 837 C C . ARG A 1 106 ? -0.002 -3.286 -9.364 1.00 97.25 106 ARG A C 1
ATOM 839 O O . ARG A 1 106 ? -0.986 -3.296 -10.103 1.00 97.25 106 ARG A O 1
ATOM 846 N N . ILE A 1 107 ? -0.093 -2.978 -8.067 1.00 97.69 107 ILE A N 1
ATOM 847 C CA . ILE A 1 107 ? -1.348 -2.619 -7.391 1.00 97.69 107 ILE A CA 1
ATOM 848 C C . ILE A 1 107 ? -2.002 -1.391 -8.038 1.00 97.69 107 ILE A C 1
ATOM 850 O O . ILE A 1 107 ? -3.223 -1.346 -8.199 1.00 97.69 107 ILE A O 1
ATOM 854 N N . ALA A 1 108 ? -1.207 -0.378 -8.389 1.00 96.75 108 ALA A N 1
ATOM 855 C CA . ALA A 1 108 ? -1.703 0.851 -9.001 1.00 96.75 108 ALA A CA 1
ATOM 856 C C . ALA A 1 108 ? -2.045 0.672 -10.491 1.00 96.75 108 ALA A C 1
ATOM 858 O O . ALA A 1 108 ? -2.943 1.349 -10.991 1.00 96.75 108 ALA A O 1
ATOM 859 N N . GLU A 1 109 ? -1.347 -0.227 -11.187 1.00 96.12 109 GLU A N 1
ATOM 860 C CA . GLU A 1 109 ? -1.481 -0.440 -12.633 1.00 96.12 109 GLU A CA 1
ATOM 861 C C . GLU A 1 109 ? -2.652 -1.344 -13.019 1.00 96.12 109 GLU A C 1
ATOM 863 O O . GLU A 1 109 ? -3.492 -0.962 -13.834 1.00 96.12 109 GLU A O 1
ATOM 868 N N . ASP A 1 110 ? -2.701 -2.550 -12.454 1.00 96.94 110 ASP A N 1
ATOM 869 C CA . ASP A 1 110 ? -3.699 -3.569 -12.804 1.00 96.94 110 ASP A CA 1
ATOM 870 C C . ASP A 1 110 ? -4.330 -4.254 -11.588 1.00 96.94 110 ASP A C 1
ATOM 872 O O . ASP A 1 110 ? -5.260 -5.054 -11.716 1.00 96.94 110 ASP A O 1
ATOM 876 N N . GLY A 1 111 ? -3.879 -3.880 -10.394 1.00 97.75 111 GLY A N 1
ATOM 877 C CA . GLY A 1 111 ? -4.393 -4.387 -9.139 1.00 97.75 111 GLY A CA 1
ATOM 878 C C . GLY A 1 111 ? -3.881 -5.772 -8.763 1.00 97.75 111 GLY A C 1
ATOM 879 O O . GLY A 1 111 ? -4.512 -6.452 -7.947 1.00 97.75 111 GLY A O 1
ATOM 880 N N . THR A 1 112 ? -2.769 -6.205 -9.357 1.00 98.00 112 THR A N 1
ATOM 881 C CA . THR A 1 112 ? -2.064 -7.415 -8.931 1.00 98.00 112 THR A CA 1
ATOM 882 C C . THR A 1 112 ? -1.297 -7.154 -7.639 1.00 98.00 112 THR A C 1
ATOM 884 O O . THR A 1 112 ? -0.653 -6.115 -7.503 1.00 98.00 112 THR A O 1
ATOM 887 N N . PHE A 1 113 ? -1.384 -8.075 -6.681 1.00 97.00 113 PHE A N 1
ATOM 888 C CA . PHE A 1 113 ? -0.773 -7.931 -5.361 1.00 97.00 113 PHE A CA 1
ATOM 889 C C . PHE A 1 113 ? -0.420 -9.283 -4.737 1.00 97.00 113 PHE A C 1
ATOM 891 O O . PHE A 1 113 ? -0.964 -10.319 -5.109 1.00 97.00 113 PHE A O 1
ATOM 898 N N . ASN A 1 114 ? 0.429 -9.248 -3.719 1.00 94.81 114 ASN A N 1
ATOM 899 C CA . ASN A 1 114 ? 0.626 -10.323 -2.752 1.00 94.81 114 ASN A CA 1
ATOM 900 C C . ASN A 1 114 ? 0.553 -9.748 -1.330 1.00 94.81 114 ASN A C 1
ATOM 902 O O . ASN A 1 114 ? 0.306 -8.557 -1.147 1.00 94.81 114 ASN A O 1
ATOM 906 N N . CYS A 1 115 ? 0.783 -10.577 -0.311 1.00 94.75 115 CYS A N 1
ATOM 907 C CA . CYS A 1 115 ? 0.734 -10.125 1.082 1.00 94.75 115 CYS A CA 1
ATOM 908 C C . CYS A 1 115 ? 1.750 -9.008 1.387 1.00 94.75 115 CYS A C 1
ATOM 910 O O . CYS A 1 115 ? 1.421 -8.070 2.107 1.00 94.75 115 CYS A O 1
ATOM 912 N N . LEU A 1 116 ? 2.955 -9.058 0.811 1.00 93.88 116 LEU A N 1
ATOM 913 C CA . LEU A 1 116 ? 3.989 -8.041 1.025 1.00 93.88 116 LEU A CA 1
ATOM 914 C C . LEU A 1 116 ? 3.601 -6.693 0.411 1.00 93.88 116 LEU A C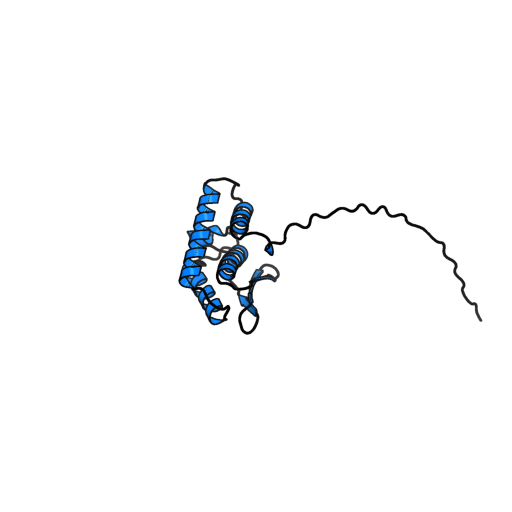 1
ATOM 916 O O . LEU A 1 116 ? 3.552 -5.679 1.110 1.00 93.88 116 LEU A O 1
ATOM 920 N N . SER A 1 117 ? 3.303 -6.685 -0.887 1.00 95.50 117 SER A N 1
ATOM 921 C CA . SER A 1 117 ? 2.932 -5.469 -1.614 1.00 95.50 117 SER A CA 1
ATOM 922 C C . SER A 1 117 ? 1.628 -4.871 -1.078 1.00 95.50 117 SER A C 1
ATOM 924 O O . SER A 1 117 ? 1.526 -3.649 -0.958 1.00 95.50 117 SER A O 1
ATOM 926 N N . ALA A 1 118 ? 0.660 -5.701 -0.672 1.00 95.94 118 ALA A N 1
ATOM 927 C CA . ALA A 1 118 ? -0.581 -5.226 -0.071 1.00 95.94 118 ALA A CA 1
ATOM 928 C C . ALA A 1 118 ? -0.376 -4.599 1.307 1.00 95.94 118 ALA A C 1
ATOM 930 O O . ALA A 1 118 ? -0.888 -3.504 1.533 1.00 95.94 118 ALA A O 1
ATOM 931 N N . VAL A 1 119 ? 0.383 -5.231 2.210 1.00 95.81 119 VAL A N 1
ATOM 932 C CA . VAL A 1 119 ? 0.662 -4.663 3.539 1.00 95.81 119 VAL A CA 1
ATOM 933 C C . VAL A 1 119 ? 1.430 -3.349 3.419 1.00 95.81 119 VAL A C 1
ATOM 935 O O . VAL A 1 119 ? 1.073 -2.386 4.097 1.00 95.81 119 VAL A O 1
ATOM 938 N N . LEU A 1 120 ? 2.409 -3.262 2.511 1.00 95.19 120 LEU A N 1
ATOM 939 C CA . LEU A 1 120 ? 3.126 -2.015 2.243 1.00 95.19 120 LEU A CA 1
ATOM 940 C C . LEU A 1 120 ? 2.178 -0.924 1.724 1.00 95.19 120 LEU A C 1
ATOM 942 O O . LEU A 1 120 ? 2.113 0.167 2.286 1.00 95.19 120 LEU A O 1
ATOM 946 N N . PHE A 1 121 ? 1.408 -1.217 0.675 1.00 97.06 121 PHE A N 1
ATOM 947 C CA . PHE A 1 121 ? 0.504 -0.243 0.064 1.00 97.06 121 PHE A CA 1
ATOM 948 C C . PHE A 1 121 ? -0.609 0.204 1.021 1.00 97.06 121 PHE A C 1
ATOM 950 O O . PHE A 1 121 ? -0.934 1.391 1.087 1.00 97.06 121 PHE A O 1
ATOM 957 N N . PHE A 1 122 ? -1.169 -0.733 1.795 1.00 97.62 122 PHE A N 1
ATOM 958 C CA . PHE A 1 122 ? -2.157 -0.455 2.835 1.00 97.62 122 PHE A CA 1
ATOM 959 C C . PHE A 1 122 ? -1.537 0.407 3.943 1.00 97.62 122 PHE A C 1
ATOM 961 O O . PHE A 1 122 ? -2.126 1.423 4.315 1.00 97.62 122 PHE A O 1
ATOM 968 N N . GLY A 1 123 ? -0.353 0.044 4.444 1.00 96.56 123 GLY A N 1
ATOM 969 C CA . GLY A 1 123 ? 0.361 0.790 5.481 1.00 96.56 123 GLY A CA 1
ATOM 970 C C . GLY A 1 123 ? 0.568 2.253 5.093 1.00 96.56 123 GLY A C 1
ATOM 971 O O . GLY A 1 123 ? 0.109 3.141 5.809 1.00 96.56 123 GLY A O 1
ATOM 972 N N . LEU A 1 124 ? 1.115 2.498 3.896 1.00 96.25 124 LEU A N 1
ATOM 973 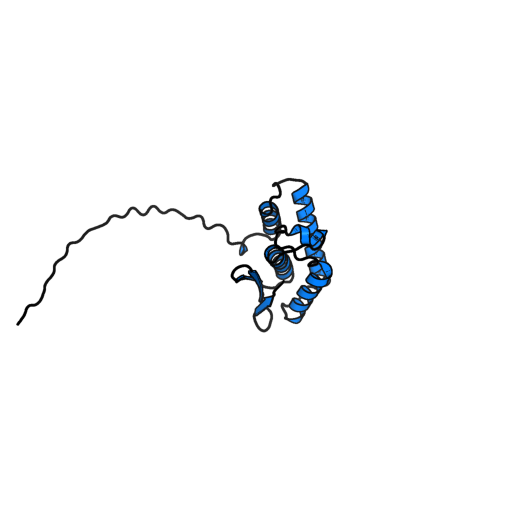C CA . LEU A 1 124 ? 1.360 3.849 3.375 1.00 96.25 124 LEU A CA 1
ATOM 974 C C . LEU A 1 124 ? 0.084 4.710 3.370 1.00 96.25 124 LEU A C 1
ATOM 976 O O . LEU A 1 124 ? 0.071 5.838 3.863 1.00 96.25 124 LEU A O 1
ATOM 980 N N . VAL A 1 125 ? -1.035 4.187 2.854 1.00 97.31 125 VAL A N 1
ATOM 981 C CA . VAL A 1 125 ? -2.291 4.955 2.841 1.00 97.31 125 VAL A CA 1
ATOM 982 C C . VAL A 1 125 ? -2.912 5.102 4.235 1.00 97.31 125 VAL A C 1
ATOM 984 O O . VAL A 1 125 ? -3.544 6.123 4.522 1.00 97.31 125 VAL A O 1
ATOM 987 N N . ALA A 1 126 ? -2.755 4.111 5.113 1.00 97.00 126 ALA A N 1
ATOM 988 C CA . ALA A 1 126 ? -3.255 4.177 6.480 1.00 97.00 126 ALA A CA 1
ATOM 989 C C . ALA A 1 126 ? -2.520 5.260 7.287 1.00 97.00 126 ALA A C 1
ATOM 991 O O . ALA A 1 126 ? -3.177 6.071 7.946 1.00 97.00 126 ALA A O 1
ATOM 992 N N . GLU A 1 127 ? -1.200 5.368 7.147 1.00 95.31 127 GLU A N 1
ATOM 993 C CA . GLU A 1 127 ? -0.404 6.430 7.773 1.00 95.31 127 GLU A CA 1
ATOM 994 C C . GLU A 1 127 ? -0.837 7.819 7.289 1.00 95.31 127 GLU A C 1
ATOM 996 O O . GLU A 1 127 ? -1.142 8.692 8.107 1.00 95.31 127 GLU A O 1
ATOM 1001 N N . ARG A 1 128 ? -1.035 8.004 5.973 1.00 94.75 128 ARG A N 1
ATOM 1002 C CA . ARG A 1 128 ? -1.609 9.252 5.417 1.00 94.75 128 ARG A CA 1
ATOM 1003 C C . ARG A 1 128 ? -2.984 9.602 5.987 1.00 94.75 128 ARG A C 1
ATOM 1005 O O . ARG A 1 128 ? -3.375 10.770 6.038 1.00 94.75 128 ARG A O 1
ATOM 1012 N N . LEU A 1 129 ? -3.757 8.594 6.383 1.00 95.69 129 LEU A N 1
ATOM 1013 C CA . LEU A 1 129 ? -5.089 8.750 6.966 1.00 95.69 129 LEU A CA 1
ATOM 1014 C C . LEU A 1 129 ? -5.072 8.921 8.493 1.00 95.69 129 LEU A C 1
ATOM 1016 O O . LEU A 1 129 ? -6.160 9.048 9.085 1.00 95.69 129 LEU A O 1
ATOM 1020 N N . GLY A 1 130 ? -3.874 8.967 9.086 1.00 95.12 130 GLY A N 1
ATOM 1021 C CA . GLY A 1 130 ? -3.601 9.207 10.499 1.00 95.12 130 GLY A CA 1
ATOM 1022 C C . GLY A 1 130 ? -3.679 7.962 11.379 1.00 95.12 130 GLY A C 1
ATOM 1023 O O . GLY A 1 130 ? -3.851 8.112 12.585 1.00 95.12 130 GLY A O 1
ATOM 1024 N N . PHE A 1 131 ? -3.646 6.759 10.801 1.00 95.94 131 PHE A N 1
ATOM 1025 C CA . PHE A 1 131 ? -3.550 5.523 11.577 1.00 95.94 131 PHE A CA 1
ATOM 1026 C C . PHE A 1 131 ? -2.092 5.263 11.952 1.00 95.94 131 PHE A C 1
ATOM 1028 O O . PHE A 1 131 ? -1.209 5.402 11.111 1.00 95.94 131 PHE A O 1
ATOM 1035 N N . GLU A 1 132 ? -1.854 4.837 13.189 1.00 95.44 132 GLU A N 1
ATOM 1036 C CA . GLU A 1 132 ? -0.596 4.175 13.529 1.00 95.44 132 GLU A CA 1
ATOM 1037 C C . GLU A 1 132 ? -0.649 2.746 12.993 1.00 95.44 132 GLU A C 1
ATOM 1039 O O . GLU A 1 132 ? -1.678 2.070 13.121 1.00 95.44 132 GLU A O 1
ATOM 1044 N N . THR A 1 133 ? 0.439 2.306 12.365 1.00 95.25 133 THR A N 1
ATOM 1045 C CA . THR A 1 133 ? 0.505 1.004 11.705 1.00 95.25 133 THR A CA 1
ATOM 1046 C C . THR A 1 133 ? 1.619 0.149 12.291 1.00 95.25 133 THR A C 1
ATOM 1048 O O . THR A 1 133 ? 2.669 0.652 12.695 1.00 95.25 133 THR A O 1
ATOM 1051 N N . ARG A 1 134 ? 1.387 -1.164 12.367 1.00 95.44 134 ARG A N 1
ATOM 1052 C CA . ARG A 1 134 ? 2.420 -2.156 12.681 1.00 95.44 134 ARG A CA 1
ATOM 1053 C C . ARG A 1 134 ? 2.285 -3.342 11.745 1.00 95.44 134 ARG A C 1
ATOM 1055 O O . ARG A 1 134 ? 1.185 -3.841 11.527 1.00 95.44 134 ARG A O 1
ATOM 1062 N N . ILE A 1 135 ? 3.405 -3.809 11.212 1.00 93.88 135 ILE A N 1
ATOM 1063 C CA . ILE A 1 135 ? 3.446 -5.040 10.423 1.00 93.88 135 ILE A CA 1
ATOM 1064 C C . ILE A 1 135 ? 3.653 -6.206 11.383 1.00 93.88 135 ILE A C 1
ATOM 1066 O O . ILE A 1 135 ? 4.565 -6.176 12.211 1.00 93.88 135 ILE A O 1
ATOM 1070 N N . ILE A 1 136 ? 2.807 -7.225 11.268 1.00 94.94 136 ILE A N 1
ATOM 1071 C CA . ILE A 1 136 ? 2.916 -8.460 12.040 1.00 94.94 136 ILE A CA 1
ATOM 1072 C C . ILE A 1 136 ? 3.276 -9.590 11.081 1.00 94.94 136 ILE A C 1
ATOM 1074 O O . ILE A 1 136 ? 2.523 -9.897 10.157 1.00 94.94 136 ILE A O 1
ATOM 1078 N N . GLU A 1 137 ? 4.426 -10.213 11.314 1.00 93.88 137 GLU A N 1
ATOM 1079 C CA . GLU A 1 137 ? 4.877 -11.372 10.552 1.00 93.88 137 GLU A CA 1
ATOM 1080 C C . GLU A 1 137 ? 4.372 -12.670 11.187 1.00 93.88 137 GLU A C 1
ATOM 1082 O O . GLU A 1 137 ? 4.527 -12.909 12.386 1.00 93.88 137 GLU A O 1
ATOM 1087 N N . TYR A 1 138 ? 3.789 -13.522 10.350 1.00 89.38 138 TYR A N 1
ATOM 1088 C CA . TYR A 1 138 ? 3.513 -14.924 10.635 1.00 89.38 138 TYR A CA 1
ATOM 1089 C C . TYR A 1 138 ? 4.295 -15.787 9.638 1.00 89.38 138 TYR A C 1
ATOM 1091 O O . TYR A 1 138 ? 4.611 -15.316 8.547 1.00 89.38 138 TYR A O 1
ATOM 1099 N N . PRO A 1 139 ? 4.608 -17.058 9.952 1.00 90.62 139 PRO A N 1
ATOM 1100 C CA . PRO A 1 139 ? 5.330 -17.920 9.021 1.00 90.62 139 PRO A CA 1
ATOM 1101 C C . PRO A 1 139 ? 4.663 -17.962 7.634 1.00 90.62 139 PRO A C 1
ATOM 1103 O O . PRO A 1 139 ? 3.589 -18.537 7.471 1.00 90.62 139 PRO A O 1
ATOM 1106 N N . GLY A 1 140 ? 5.305 -17.335 6.644 1.00 87.69 140 GLY A N 1
ATOM 1107 C CA . GLY A 1 140 ? 4.814 -17.250 5.265 1.00 87.69 140 GLY A CA 1
ATOM 1108 C C . GLY A 1 140 ? 3.706 -16.219 5.004 1.00 87.69 140 GLY A C 1
ATOM 1109 O O . GLY A 1 140 ? 3.108 -16.258 3.929 1.00 87.69 140 GLY A O 1
ATOM 1110 N N . HIS A 1 141 ? 3.403 -15.314 5.941 1.00 92.56 141 HIS A N 1
ATOM 1111 C CA . HIS A 1 141 ? 2.332 -14.330 5.774 1.00 92.56 141 HIS A CA 1
ATOM 1112 C C . HIS A 1 141 ? 2.581 -13.023 6.541 1.00 92.56 141 HIS A C 1
ATOM 1114 O O . HIS A 1 141 ? 3.271 -12.996 7.557 1.00 92.56 141 HIS A O 1
ATOM 1120 N N . LEU A 1 142 ? 1.987 -11.930 6.064 1.00 94.19 142 LEU A N 1
ATOM 1121 C CA . LEU A 1 142 ? 2.097 -10.608 6.674 1.00 94.19 142 LEU A CA 1
ATOM 1122 C C . LEU A 1 142 ? 0.700 -10.060 6.936 1.00 94.19 142 LEU A C 1
ATOM 1124 O O . LEU A 1 142 ? -0.164 -10.118 6.066 1.00 94.19 142 LEU A O 1
ATOM 1128 N N . LEU A 1 143 ? 0.509 -9.504 8.125 1.00 94.56 143 LEU A N 1
ATOM 1129 C CA . LEU A 1 143 ? -0.702 -8.797 8.521 1.00 94.56 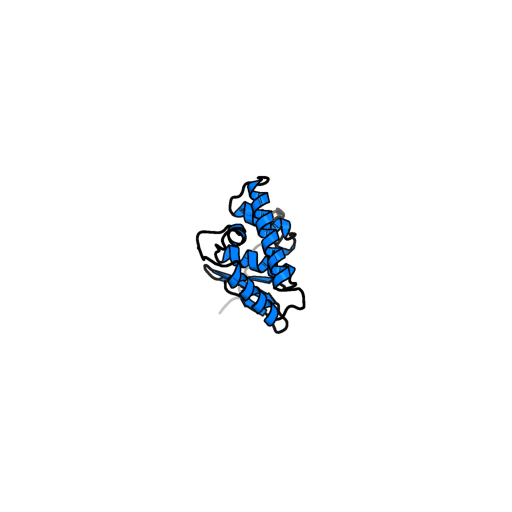143 LEU A CA 1
ATOM 1130 C C . LEU A 1 143 ? -0.360 -7.339 8.805 1.00 94.56 143 LEU A C 1
ATOM 1132 O O . LEU A 1 143 ? 0.747 -7.019 9.250 1.00 94.56 143 LEU A O 1
ATOM 1136 N N . LEU A 1 144 ? -1.344 -6.466 8.618 1.00 96.50 144 LEU A N 1
ATOM 1137 C CA . LEU A 1 144 ? -1.256 -5.082 9.060 1.00 96.50 144 LEU A CA 1
ATOM 1138 C C . LEU A 1 144 ? -2.122 -4.891 10.303 1.00 96.50 144 LEU A C 1
ATOM 1140 O O . LEU A 1 144 ? -3.320 -5.158 10.288 1.00 96.50 144 LEU A O 1
ATOM 1144 N N . GLU A 1 145 ? -1.535 -4.394 11.377 1.00 97.31 145 GLU A N 1
ATOM 1145 C CA . GLU A 1 145 ? -2.265 -3.926 12.544 1.00 97.31 145 GLU A CA 1
ATOM 1146 C C . GLU A 1 145 ? -2.440 -2.409 12.466 1.00 97.31 145 GLU A C 1
ATOM 1148 O O . GLU A 1 145 ? -1.475 -1.678 12.241 1.00 97.31 145 GLU A O 1
ATOM 1153 N N . LEU A 1 146 ? -3.669 -1.936 12.669 1.00 97.31 146 LEU A N 1
ATOM 1154 C CA . LEU A 1 146 ? -3.969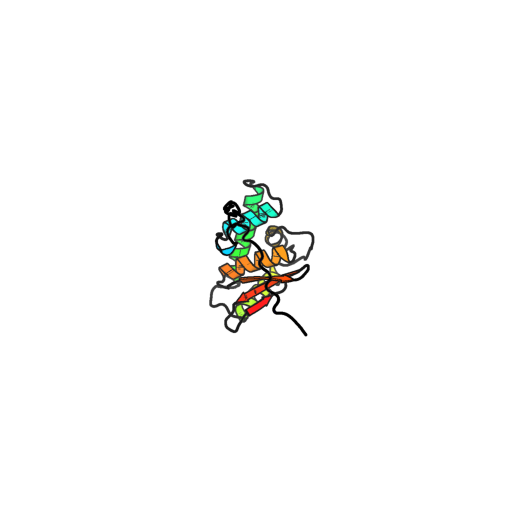 -0.514 12.803 1.00 97.31 146 LEU A CA 1
ATOM 1155 C C . LEU A 1 146 ? -4.395 -0.198 14.228 1.00 97.31 146 LEU A C 1
ATOM 1157 O O . LEU A 1 146 ? -5.314 -0.845 14.746 1.00 97.31 146 LEU A O 1
ATOM 1161 N N . ASP A 1 147 ? -3.828 0.855 14.813 1.00 95.31 147 ASP A N 1
ATOM 1162 C CA . ASP A 1 147 ? -4.406 1.421 16.028 1.00 95.31 147 ASP A CA 1
ATOM 1163 C C . ASP A 1 147 ? -5.650 2.252 15.680 1.00 95.31 147 ASP A C 1
ATOM 1165 O O . ASP A 1 147 ? -5.639 3.163 14.841 1.00 95.31 147 ASP A O 1
ATOM 1169 N N . VAL A 1 148 ? -6.768 1.915 16.320 1.00 95.38 148 VAL A N 1
ATOM 1170 C CA . VAL A 1 148 ? -8.025 2.645 16.198 1.00 95.38 148 VAL A CA 1
ATOM 1171 C C . VAL A 1 148 ? -8.592 2.933 17.576 1.00 95.38 148 VAL A C 1
ATOM 1173 O O . VAL A 1 148 ? -8.342 2.238 18.557 1.00 95.38 148 VAL A O 1
ATOM 1176 N N . ARG A 1 149 ? -9.472 3.936 17.660 1.00 90.81 149 ARG A N 1
ATOM 1177 C CA . ARG A 1 149 ? -10.220 4.192 18.893 1.00 90.81 149 ARG A CA 1
ATOM 1178 C C . ARG A 1 149 ? -11.019 2.943 19.293 1.00 90.81 149 ARG A C 1
ATOM 1180 O O . ARG A 1 149 ? -12.045 2.654 18.677 1.00 90.81 149 ARG A O 1
ATOM 1187 N N . GLY A 1 150 ? -10.574 2.272 20.352 1.00 88.75 150 GLY A N 1
ATOM 1188 C CA . GLY A 1 150 ? -11.161 1.024 20.848 1.00 88.75 150 GLY A CA 1
ATOM 1189 C C . GLY A 1 150 ? -10.187 -0.155 20.910 1.00 88.75 150 GLY A C 1
ATOM 1190 O O . GLY A 1 150 ? -10.565 -1.181 21.464 1.00 88.75 150 GLY A O 1
ATOM 1191 N N . GLY A 1 151 ? -8.961 0.002 20.404 1.00 92.88 151 GLY A N 1
ATOM 1192 C CA . GLY A 1 151 ? -7.911 -1.016 20.429 1.00 92.88 151 GLY A CA 1
ATOM 1193 C C . GLY A 1 151 ? -7.431 -1.390 19.025 1.00 92.88 151 GLY A C 1
ATOM 1194 O O . GLY A 1 151 ? -8.027 -0.951 18.040 1.00 92.88 151 GLY A O 1
ATOM 1195 N N . PRO A 1 152 ? -6.368 -2.203 18.927 1.00 96.25 152 PRO A N 1
ATOM 1196 C CA . PRO A 1 152 ? -5.789 -2.587 17.649 1.00 96.25 152 PRO A CA 1
ATOM 1197 C C . PRO A 1 152 ? -6.741 -3.464 16.828 1.00 96.25 152 PRO A C 1
ATOM 1199 O O . PRO A 1 152 ? -7.508 -4.267 17.367 1.00 96.25 152 PRO A O 1
ATOM 1202 N N . VAL A 1 153 ? -6.664 -3.326 15.506 1.00 96.31 153 VAL A N 1
ATOM 1203 C CA . VAL A 1 153 ? -7.377 -4.171 14.541 1.00 96.31 153 VAL A CA 1
ATOM 1204 C C . VAL A 1 153 ? -6.360 -4.796 13.602 1.00 96.31 153 VAL A C 1
ATOM 1206 O O . VAL A 1 153 ? -5.635 -4.076 12.920 1.00 96.31 153 VAL A O 1
ATOM 1209 N N . LEU A 1 154 ? -6.345 -6.127 13.543 1.00 95.69 154 LEU A N 1
ATOM 1210 C CA . LEU A 1 154 ? -5.565 -6.880 12.566 1.00 95.69 154 LEU A CA 1
ATOM 1211 C C . LEU A 1 154 ? -6.307 -6.938 11.230 1.00 95.69 154 LEU A C 1
ATOM 1213 O O . LEU A 1 154 ? -7.521 -7.153 11.184 1.00 95.69 154 LEU A O 1
ATOM 1217 N N . ILE A 1 155 ? -5.558 -6.742 10.155 1.00 94.00 155 ILE A N 1
ATOM 1218 C CA . ILE A 1 155 ? -6.030 -6.729 8.779 1.00 94.00 155 ILE A CA 1
ATOM 1219 C C . ILE A 1 155 ? -5.228 -7.756 7.991 1.00 94.00 155 ILE A C 1
ATOM 1221 O O . ILE A 1 155 ? -3.997 -7.745 7.999 1.00 94.00 155 ILE A O 1
ATOM 1225 N N . GLU A 1 156 ? -5.967 -8.611 7.300 1.00 90.69 156 GLU A N 1
ATOM 1226 C CA . GLU A 1 156 ? -5.471 -9.599 6.350 1.00 90.69 156 GLU A CA 1
ATOM 1227 C C . GLU A 1 156 ? -5.889 -9.159 4.942 1.00 90.69 156 GLU A C 1
ATOM 1229 O O . GLU A 1 156 ? -7.004 -8.657 4.766 1.00 90.69 156 GLU A O 1
ATOM 1234 N N . THR A 1 157 ? -4.990 -9.301 3.966 1.00 82.94 157 THR A N 1
ATOM 1235 C CA . THR A 1 157 ? -5.173 -8.841 2.577 1.00 82.94 157 THR A CA 1
ATOM 1236 C C . THR A 1 157 ? -4.941 -9.953 1.576 1.00 82.94 157 THR A C 1
ATOM 1238 O O . THR A 1 157 ? -3.898 -10.634 1.718 1.00 82.94 157 THR A O 1
#

Sequence (157 aa):
MPRRCVILIASLIVVGFLASTTVSASPTPADKNESELIREALIASGMEPGSDKLEAHFMAVRYALDDLVWRVGTGKPTYRRAYKLHRVLHRRYFKHYDITVDDVSRIAEDGTFNCLSAVLFFGLVAERLGFETRIIEYPGHLLLELDVRGGPVLIET

Secondary structure (DSSP, 8-state):
-------------------------PPPGGGS-HHHHHHHHHHHTTPPTT-HHHHHHHHHHHHHHHHHHHHH-S----HHHHHHHHHHHHHHT--EE-TT---THHHHHT-EE-HHHHHHHHHHHHHHTT--EEEEEETTEEEEEEEETTEEEEE--

Foldseek 3Di:
DDDDDDDDDDDDDDPDDPPPPPPPPDDDPVVDDLLVVLLVQQVVQPDDPPDPVSVVLSVLLVVVLVVLCVQLDADAFAPVSLVSSLVVLVVQQQDAEDQVDSRLSCSSVPNYDYQNSVLSSSCSSCVVNVWDWDWDDDVVHIWIWTQGVPGIDIHGD